Protein AF-A0A558HGY7-F1 (afdb_monomer_lite)

InterPro domains:
  IPR003369 Sec-independent protein translocase protein TatA/B/E [PF02416] (4-46)
  IPR006312 Sec-independent protein translocase protein TatA/E [MF_00236] (2-73)
  IPR006312 Sec-independent protein translocase protein TatA/E [TIGR01411] (4-49)

pLDDT: mean 74.3, std 19.14, range [44.94, 95.62]

Structure (mmCIF, N/CA/C/O backbone):
data_AF-A0A558HGY7-F1
#
_entry.id   AF-A0A558HGY7-F1
#
loop_
_atom_site.group_PDB
_atom_site.id
_atom_site.type_symbol
_atom_site.label_atom_id
_atom_site.label_alt_id
_atom_site.label_comp_id
_atom_site.label_asym_id
_atom_site.label_entity_id
_atom_site.label_seq_id
_atom_site.pdbx_PDB_ins_code
_atom_site.Cartn_x
_atom_site.Cartn_y
_atom_site.Cartn_z
_atom_site.occupancy
_atom_site.B_iso_or_equiv
_atom_site.auth_seq_id
_atom_site.auth_comp_id
_atom_site.auth_asym_id
_atom_site.auth_atom_id
_atom_site.pdbx_PDB_model_num
ATOM 1 N N . MET A 1 1 ? 2.741 -29.719 0.167 1.00 52.75 1 MET A N 1
ATOM 2 C CA . MET A 1 1 ? 3.355 -29.054 -1.007 1.00 52.75 1 MET A CA 1
ATOM 3 C C . MET A 1 1 ? 2.804 -27.630 -1.187 1.00 52.75 1 MET A C 1
ATOM 5 O O . MET A 1 1 ? 2.432 -27.258 -2.286 1.00 52.75 1 MET A O 1
ATOM 9 N N . LEU A 1 2 ? 2.737 -26.817 -0.121 1.00 58.78 2 LEU A N 1
ATOM 10 C CA . LEU A 1 2 ? 2.186 -25.444 -0.164 1.00 58.78 2 LEU A CA 1
ATOM 11 C C . LEU A 1 2 ? 3.103 -24.437 0.559 1.00 58.78 2 LEU A C 1
ATOM 13 O O . LEU A 1 2 ? 2.639 -23.507 1.201 1.00 58.78 2 LEU A O 1
ATOM 17 N N . GLY A 1 3 ? 4.420 -24.647 0.490 1.00 67.50 3 GLY A N 1
ATOM 18 C CA . GLY A 1 3 ? 5.428 -23.780 1.120 1.00 67.50 3 GLY A CA 1
ATOM 19 C C . GLY A 1 3 ? 6.342 -23.080 0.113 1.00 67.50 3 GLY A C 1
ATOM 20 O O . GLY A 1 3 ? 7.503 -22.845 0.416 1.00 67.50 3 GLY A O 1
ATOM 21 N N . GLY A 1 4 ? 5.868 -22.852 -1.118 1.00 71.50 4 GLY A N 1
ATOM 22 C CA . GLY A 1 4 ? 6.729 -22.496 -2.255 1.00 71.50 4 GLY A CA 1
ATOM 23 C C . GLY A 1 4 ? 6.817 -21.008 -2.600 1.00 71.50 4 GLY A C 1
ATOM 24 O O . GLY A 1 4 ? 7.705 -20.619 -3.354 1.00 71.50 4 GLY A O 1
ATOM 25 N N . ILE A 1 5 ? 5.927 -20.162 -2.075 1.00 81.69 5 ILE A N 1
ATOM 26 C CA . ILE A 1 5 ? 5.978 -18.722 -2.355 1.00 81.69 5 ILE A CA 1
ATOM 27 C C . ILE A 1 5 ? 6.840 -18.070 -1.280 1.00 81.69 5 ILE A C 1
ATOM 29 O O . ILE A 1 5 ? 6.356 -17.661 -0.227 1.00 81.69 5 ILE A O 1
ATOM 33 N N . SER A 1 6 ? 8.145 -18.026 -1.531 1.00 89.12 6 SER A N 1
ATOM 34 C CA . SER A 1 6 ? 9.068 -17.307 -0.661 1.00 89.12 6 SER A CA 1
ATOM 35 C C . SER A 1 6 ? 8.916 -15.794 -0.873 1.00 89.12 6 SER A C 1
ATOM 37 O O . SER A 1 6 ? 8.700 -15.314 -1.990 1.00 89.12 6 SER A O 1
ATOM 39 N N . ILE A 1 7 ? 9.015 -15.039 0.227 1.00 88.88 7 ILE A N 1
ATOM 40 C CA . ILE A 1 7 ? 8.884 -13.572 0.258 1.00 88.88 7 ILE A CA 1
ATOM 41 C C . ILE A 1 7 ? 9.796 -12.914 -0.792 1.00 88.88 7 ILE A C 1
ATOM 43 O O . ILE A 1 7 ? 9.411 -11.932 -1.427 1.00 88.88 7 ILE A O 1
ATOM 47 N N . TRP A 1 8 ? 10.978 -13.488 -1.027 1.00 92.38 8 TRP A N 1
ATOM 48 C CA . TRP A 1 8 ? 11.949 -12.981 -1.996 1.00 92.38 8 TRP A CA 1
ATOM 49 C C . TRP A 1 8 ? 11.435 -12.989 -3.439 1.00 92.38 8 TRP A C 1
ATOM 51 O O . TRP A 1 8 ? 11.679 -12.041 -4.182 1.00 92.38 8 TRP A O 1
ATOM 61 N N . GLN A 1 9 ? 10.668 -14.006 -3.831 1.00 90.25 9 GLN A N 1
ATOM 62 C CA . GLN A 1 9 ? 10.068 -14.104 -5.158 1.00 90.25 9 GLN A CA 1
ATOM 63 C C . GLN A 1 9 ? 8.978 -13.043 -5.336 1.00 90.25 9 GLN A C 1
ATOM 65 O O . GLN A 1 9 ? 8.911 -12.410 -6.388 1.00 90.25 9 GLN A O 1
ATOM 70 N N . LEU A 1 10 ? 8.168 -12.792 -4.300 1.00 92.81 10 LEU A N 1
ATOM 71 C CA . LEU A 1 10 ? 7.135 -11.752 -4.343 1.00 92.81 10 LEU A CA 1
ATOM 72 C C . LEU A 1 10 ? 7.735 -10.353 -4.515 1.00 92.81 10 LEU A C 1
ATOM 74 O O . LEU A 1 10 ? 7.197 -9.567 -5.291 1.00 92.81 10 LEU A O 1
ATOM 78 N N . LEU A 1 11 ? 8.857 -10.046 -3.855 1.00 93.56 11 LEU A N 1
ATOM 79 C CA . LEU A 1 11 ? 9.537 -8.754 -4.011 1.00 93.56 11 LEU A CA 1
ATOM 80 C C . LEU A 1 11 ? 10.068 -8.542 -5.434 1.00 93.56 11 LEU A C 1
ATOM 82 O O . LEU A 1 11 ? 9.915 -7.452 -5.984 1.00 93.56 11 LEU A O 1
ATOM 86 N N . ILE A 1 12 ? 10.645 -9.581 -6.046 1.00 94.06 12 ILE A N 1
ATOM 87 C CA . ILE A 1 12 ? 11.135 -9.516 -7.432 1.00 94.06 12 ILE A CA 1
ATOM 88 C C . ILE A 1 12 ? 9.968 -9.280 -8.400 1.00 94.06 12 ILE A C 1
ATOM 90 O O . ILE A 1 12 ? 10.036 -8.384 -9.241 1.00 94.06 12 ILE A O 1
ATOM 94 N N . VAL A 1 13 ? 8.871 -10.030 -8.25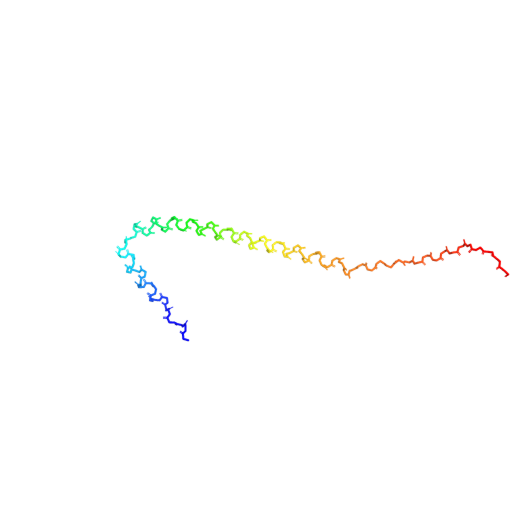4 1.00 94.25 13 VAL A N 1
ATOM 95 C CA . VAL A 1 13 ? 7.670 -9.864 -9.092 1.00 94.25 13 VAL A CA 1
ATOM 96 C C . VAL A 1 13 ? 7.057 -8.473 -8.909 1.00 94.25 13 VAL A C 1
ATOM 98 O O . VAL A 1 13 ? 6.738 -7.805 -9.893 1.00 94.25 13 VAL A O 1
ATOM 101 N N . LEU A 1 14 ? 6.945 -7.998 -7.667 1.00 94.00 14 LEU A N 1
ATOM 102 C CA . LEU A 1 14 ? 6.451 -6.658 -7.355 1.00 94.00 14 LEU A CA 1
ATOM 103 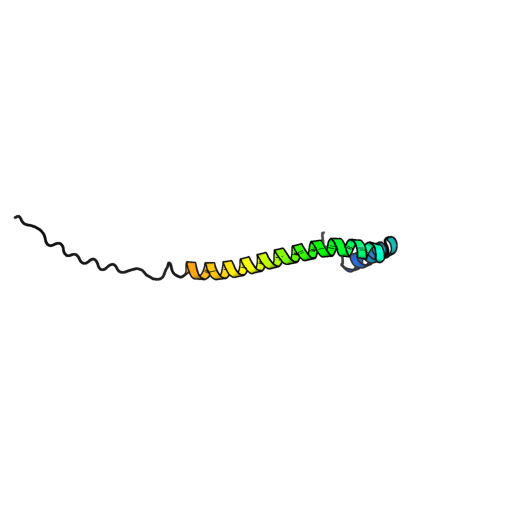C C . LEU A 1 14 ? 7.319 -5.572 -8.004 1.00 94.00 14 LEU A C 1
ATOM 105 O O . LEU A 1 14 ? 6.784 -4.614 -8.560 1.00 94.00 14 LEU A O 1
ATOM 109 N N . GLY A 1 15 ? 8.643 -5.744 -7.987 1.00 94.94 15 GLY A N 1
ATOM 110 C CA . GLY A 1 15 ? 9.582 -4.850 -8.660 1.00 94.94 15 GLY A CA 1
ATOM 111 C C . GLY A 1 15 ? 9.311 -4.746 -10.161 1.00 94.94 15 GLY A C 1
ATOM 112 O O . GLY A 1 15 ? 9.212 -3.640 -10.688 1.00 94.94 15 GLY A O 1
ATOM 113 N N . ILE A 1 16 ? 9.100 -5.877 -10.842 1.00 95.62 16 ILE A N 1
ATOM 114 C CA . ILE A 1 16 ? 8.786 -5.895 -12.281 1.00 95.62 16 ILE A CA 1
ATOM 115 C C . ILE A 1 16 ? 7.456 -5.185 -12.564 1.00 95.62 16 ILE A C 1
ATOM 117 O O . ILE A 1 16 ? 7.381 -4.366 -13.479 1.00 95.62 16 ILE A O 1
ATOM 121 N N . ILE A 1 17 ? 6.417 -5.437 -11.761 1.00 93.94 17 ILE A N 1
ATOM 122 C CA . ILE A 1 17 ? 5.119 -4.758 -11.903 1.00 93.94 17 ILE A CA 1
ATOM 123 C C . ILE A 1 17 ? 5.290 -3.241 -11.741 1.00 93.94 17 ILE A C 1
ATOM 125 O O . ILE A 1 17 ? 4.761 -2.471 -12.541 1.00 93.94 17 ILE A O 1
ATOM 129 N N . ILE A 1 18 ? 6.072 -2.796 -10.754 1.00 93.25 18 ILE A N 1
ATOM 130 C CA . ILE A 1 18 ? 6.371 -1.373 -10.552 1.00 93.25 18 ILE A CA 1
ATOM 131 C C . ILE A 1 18 ? 7.126 -0.781 -11.747 1.00 93.25 18 ILE A C 1
ATOM 133 O O . ILE A 1 18 ? 6.834 0.353 -12.119 1.00 93.25 18 ILE A O 1
ATOM 137 N N . LEU A 1 19 ? 8.062 -1.510 -12.363 1.00 94.69 19 LEU A N 1
ATOM 138 C CA . LEU A 1 19 ? 8.763 -1.036 -13.561 1.00 94.69 19 LEU A CA 1
ATOM 139 C C . LEU A 1 19 ? 7.827 -0.899 -14.771 1.00 94.69 19 LEU A C 1
ATOM 141 O O . LEU A 1 19 ? 7.928 0.088 -15.494 1.00 94.69 19 LEU A O 1
ATOM 145 N N . ILE A 1 20 ? 6.908 -1.849 -14.980 1.00 94.69 20 ILE A N 1
ATOM 146 C CA . ILE A 1 20 ? 5.968 -1.833 -16.115 1.00 94.69 20 ILE A CA 1
ATOM 147 C C . ILE A 1 20 ? 4.924 -0.725 -15.954 1.00 94.69 20 ILE A C 1
ATOM 149 O O . ILE A 1 20 ? 4.676 0.049 -16.876 1.00 94.69 20 ILE A O 1
ATOM 153 N N . PHE A 1 21 ? 4.291 -0.647 -14.783 1.00 91.56 21 PHE A N 1
ATOM 154 C CA . PHE A 1 21 ? 3.215 0.313 -14.534 1.00 91.56 21 PHE A CA 1
ATOM 155 C C . PHE A 1 21 ? 3.734 1.696 -14.117 1.00 91.56 21 PHE A C 1
ATOM 157 O O . PHE A 1 21 ? 3.019 2.694 -14.234 1.00 91.56 21 PHE A O 1
ATOM 164 N N . GLY A 1 22 ? 4.972 1.772 -13.629 1.00 89.69 22 GLY A N 1
ATOM 165 C CA . GLY A 1 22 ? 5.546 2.957 -13.009 1.00 89.69 22 GLY A CA 1
ATOM 166 C C . GLY A 1 22 ? 4.979 3.229 -11.609 1.00 89.69 22 GLY A C 1
ATOM 167 O O . GLY A 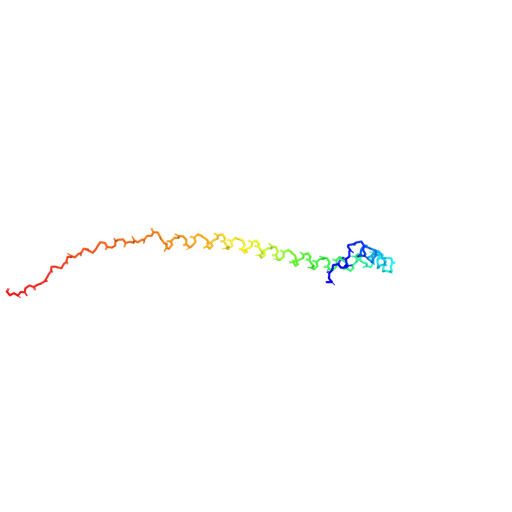1 22 ? 3.817 2.957 -11.292 1.00 89.69 22 GLY A O 1
ATOM 168 N N . THR A 1 23 ? 5.777 3.874 -10.756 1.00 89.94 23 THR A N 1
ATOM 169 C CA . THR A 1 23 ? 5.367 4.239 -9.384 1.00 89.94 23 THR A CA 1
ATOM 170 C C . THR A 1 23 ? 4.217 5.250 -9.347 1.00 89.94 23 THR A C 1
ATOM 172 O O . THR A 1 23 ? 3.462 5.293 -8.379 1.00 89.94 23 THR A O 1
ATOM 175 N N . LYS A 1 24 ? 4.033 6.052 -10.405 1.00 90.69 24 LYS A N 1
ATOM 176 C CA . LYS A 1 24 ? 2.991 7.090 -10.476 1.00 90.69 24 LYS A CA 1
ATOM 177 C C . LYS A 1 24 ? 1.581 6.501 -10.604 1.00 90.69 24 LYS A C 1
ATOM 179 O O . LYS A 1 24 ? 0.678 6.952 -9.904 1.00 90.69 24 LYS A O 1
ATOM 184 N N . LYS A 1 25 ? 1.391 5.477 -11.450 1.00 90.50 25 LYS A N 1
ATOM 185 C CA . LYS A 1 25 ? 0.115 4.742 -11.553 1.00 90.50 25 LYS A CA 1
ATOM 186 C C . LYS A 1 25 ? -0.156 3.959 -10.273 1.00 90.50 25 LYS A C 1
ATOM 188 O O . LYS A 1 25 ? -1.260 4.049 -9.743 1.00 90.50 25 LYS A O 1
ATOM 193 N N . LEU A 1 26 ? 0.858 3.259 -9.756 1.00 91.81 26 LEU A N 1
ATOM 194 C CA . LEU A 1 26 ? 0.710 2.454 -8.547 1.00 91.81 26 LEU A CA 1
ATOM 195 C C . LEU A 1 26 ? 0.397 3.308 -7.312 1.00 91.81 26 LEU A C 1
ATOM 197 O O . LEU A 1 26 ? -0.392 2.884 -6.481 1.00 91.81 26 LEU A O 1
ATOM 201 N N . ARG A 1 27 ? 0.942 4.528 -7.205 1.00 91.56 27 ARG A N 1
ATOM 202 C CA . ARG A 1 27 ? 0.621 5.451 -6.105 1.00 91.56 27 ARG A CA 1
ATOM 203 C C . ARG A 1 27 ? -0.806 5.980 -6.184 1.00 91.56 27 ARG A C 1
ATOM 205 O O . ARG A 1 27 ? -1.461 6.047 -5.155 1.00 91.56 27 ARG A O 1
ATOM 212 N N . ASN A 1 28 ? -1.281 6.358 -7.371 1.00 90.56 28 ASN A N 1
ATOM 213 C CA . ASN A 1 28 ? -2.652 6.850 -7.521 1.00 90.56 28 ASN A CA 1
ATOM 214 C C . ASN A 1 28 ? -3.658 5.746 -7.158 1.00 90.56 28 ASN A C 1
ATOM 216 O O . ASN A 1 28 ? -4.473 5.937 -6.266 1.00 90.56 28 ASN A O 1
ATOM 220 N N . VAL A 1 29 ? -3.513 4.555 -7.749 1.00 93.00 29 VAL A N 1
ATOM 221 C CA . VAL A 1 29 ? -4.392 3.408 -7.457 1.00 93.00 29 VAL A CA 1
ATOM 222 C C . VAL A 1 29 ? -4.208 2.903 -6.020 1.00 93.00 29 VAL A C 1
ATOM 224 O O . VAL A 1 29 ? -5.172 2.572 -5.339 1.00 93.00 29 VAL A O 1
ATOM 227 N N . GLY A 1 30 ? -2.972 2.876 -5.522 1.00 91.88 30 GLY A N 1
ATOM 228 C CA . GLY A 1 30 ? -2.652 2.471 -4.155 1.00 91.88 30 GLY A CA 1
ATOM 229 C C . GLY A 1 30 ? -3.161 3.444 -3.092 1.00 91.88 30 GLY A C 1
ATOM 230 O O . GLY A 1 30 ? -3.471 3.007 -1.991 1.00 91.88 30 GLY A O 1
ATOM 231 N N . SER A 1 31 ? -3.288 4.737 -3.401 1.00 93.25 31 SER A N 1
ATOM 232 C CA . SER A 1 31 ? -3.909 5.722 -2.508 1.00 93.25 31 SER A CA 1
ATOM 233 C C . SER A 1 31 ? -5.408 5.461 -2.365 1.00 93.25 31 SER A C 1
ATOM 235 O O . SER A 1 31 ? -5.914 5.423 -1.245 1.00 93.25 31 SER A O 1
ATOM 237 N N . ASP A 1 32 ? -6.098 5.213 -3.479 1.00 93.38 32 ASP A N 1
ATOM 238 C CA . ASP A 1 32 ? -7.544 4.964 -3.491 1.00 93.38 32 ASP A CA 1
ATOM 239 C C . ASP A 1 32 ? -7.884 3.639 -2.790 1.00 93.38 32 ASP A C 1
ATOM 241 O O . ASP A 1 32 ? -8.710 3.590 -1.875 1.00 93.38 32 ASP A O 1
ATOM 245 N N . LEU A 1 33 ? -7.170 2.565 -3.146 1.00 94.62 33 LEU A N 1
ATOM 246 C CA . LEU A 1 33 ? -7.326 1.255 -2.509 1.00 94.62 33 LEU A CA 1
ATOM 247 C C . LEU A 1 33 ? -6.849 1.268 -1.052 1.00 94.62 33 LEU A C 1
ATOM 249 O O . LEU A 1 33 ? -7.492 0.689 -0.178 1.00 94.62 33 LEU A O 1
ATOM 253 N N . GLY A 1 34 ? -5.739 1.947 -0.765 1.00 92.50 34 GLY A N 1
ATOM 254 C CA . GLY A 1 34 ? -5.188 2.064 0.582 1.00 92.50 34 GLY A CA 1
ATOM 255 C C . GLY A 1 34 ? -6.114 2.825 1.527 1.00 92.50 34 GLY A C 1
ATOM 256 O O . GLY A 1 34 ? -6.252 2.437 2.686 1.00 92.50 34 GLY A O 1
ATOM 257 N N . GLY A 1 35 ? -6.800 3.860 1.034 1.00 94.94 35 GLY A N 1
ATOM 258 C CA . GLY A 1 35 ? -7.830 4.579 1.781 1.00 94.94 35 GLY A CA 1
ATOM 259 C C . GLY A 1 35 ? -9.001 3.674 2.173 1.00 94.94 35 GLY A C 1
ATOM 260 O O . GLY A 1 35 ? -9.370 3.627 3.348 1.00 94.94 35 GLY A O 1
ATOM 261 N N . ALA A 1 36 ? -9.522 2.894 1.221 1.00 94.38 36 ALA A N 1
ATOM 262 C CA . ALA A 1 36 ? -10.609 1.945 1.469 1.00 94.38 36 ALA A CA 1
ATOM 263 C C . ALA A 1 36 ? -10.214 0.859 2.487 1.00 94.38 36 ALA A C 1
ATOM 265 O O . ALA A 1 36 ? -10.936 0.603 3.453 1.00 94.38 36 ALA A O 1
ATOM 266 N N . VAL A 1 37 ? -9.024 0.269 2.331 1.00 95.25 37 VAL A N 1
ATOM 267 C CA . VAL A 1 37 ? -8.510 -0.758 3.251 1.00 95.25 37 VAL A CA 1
ATOM 268 C C . VAL A 1 37 ? -8.230 -0.182 4.645 1.00 95.25 37 VAL A C 1
ATOM 270 O O . VAL A 1 37 ? -8.469 -0.862 5.642 1.00 95.25 37 VAL A O 1
ATOM 273 N N . LYS A 1 38 ? -7.769 1.074 4.752 1.00 94.19 38 LYS A N 1
ATOM 274 C CA . LYS A 1 38 ? -7.557 1.749 6.044 1.00 94.19 38 LYS A CA 1
ATOM 275 C C . LYS A 1 38 ? -8.868 1.937 6.810 1.00 94.19 38 LYS A C 1
ATOM 277 O O . LYS A 1 38 ? -8.885 1.699 8.015 1.00 94.19 38 LYS A O 1
ATOM 282 N N . GLY A 1 39 ? -9.945 2.322 6.123 1.00 93.69 39 GLY A N 1
ATOM 283 C CA . GLY A 1 39 ? -11.283 2.418 6.714 1.00 93.69 39 GLY A CA 1
ATOM 284 C C . GLY A 1 39 ? -11.784 1.065 7.221 1.00 93.69 39 GLY A C 1
ATOM 285 O O . GLY A 1 39 ? -12.195 0.956 8.373 1.00 93.69 39 GLY A O 1
ATOM 286 N N . PHE A 1 40 ? -11.638 0.016 6.405 1.00 94.00 40 PHE A N 1
ATOM 287 C CA . PHE A 1 40 ? -11.998 -1.351 6.791 1.00 94.00 40 PHE A CA 1
ATOM 288 C C . PHE A 1 40 ? -11.202 -1.844 8.010 1.00 94.00 40 PHE A C 1
ATOM 290 O O . PHE A 1 40 ? -11.785 -2.304 8.986 1.00 94.00 40 PHE A O 1
ATOM 297 N N . LYS A 1 41 ? -9.869 -1.687 8.011 1.00 92.81 41 LYS A N 1
ATOM 298 C CA . LYS A 1 41 ? -9.011 -2.055 9.154 1.00 92.81 41 LYS A CA 1
ATOM 299 C C . LYS A 1 41 ? -9.382 -1.277 10.421 1.00 92.81 41 LYS A C 1
ATOM 301 O O . LYS A 1 41 ? -9.285 -1.832 11.510 1.00 92.81 41 LYS A O 1
ATOM 306 N N . GLY A 1 42 ? -9.769 -0.008 10.280 1.00 94.56 42 GLY A N 1
ATOM 307 C CA . GLY A 1 42 ? -10.249 0.828 11.380 1.00 94.56 42 GLY A CA 1
ATOM 308 C C . GLY A 1 42 ? -11.533 0.282 11.997 1.00 94.56 42 GLY A C 1
ATOM 309 O O . GLY A 1 42 ? -11.551 0.029 13.197 1.00 94.56 42 GLY A O 1
ATOM 310 N N . ALA A 1 43 ? -12.547 0.022 11.168 1.00 90.81 43 ALA A N 1
ATOM 311 C CA . ALA A 1 43 ? -13.831 -0.524 11.606 1.00 90.81 43 ALA A CA 1
ATOM 312 C C . ALA A 1 43 ? -13.679 -1.900 12.275 1.00 90.81 43 ALA A C 1
ATOM 314 O O . ALA A 1 43 ? -14.186 -2.105 13.370 1.00 90.81 43 ALA A O 1
ATOM 315 N N . MET A 1 44 ? -12.891 -2.805 11.684 1.00 91.31 44 MET A N 1
ATOM 316 C CA . MET A 1 44 ? -12.614 -4.122 12.278 1.00 91.31 44 MET A CA 1
ATOM 317 C C . MET A 1 44 ? -11.931 -4.005 13.648 1.00 91.31 44 MET A C 1
ATOM 319 O O . MET A 1 44 ? -12.261 -4.733 14.574 1.00 91.31 44 MET A O 1
ATOM 323 N N . LYS A 1 45 ? -10.998 -3.058 13.808 1.00 90.75 45 LYS A N 1
ATOM 324 C CA . LYS A 1 45 ? -10.304 -2.838 15.085 1.00 90.75 45 LYS A CA 1
ATOM 325 C C . LYS A 1 45 ? -11.212 -2.198 16.143 1.00 90.75 45 LYS A C 1
ATOM 327 O O . LYS A 1 45 ? -10.993 -2.390 17.336 1.00 90.75 45 LYS A O 1
ATOM 332 N N . GLU A 1 46 ? -12.190 -1.401 15.723 1.00 87.69 46 GLU A N 1
ATOM 333 C CA . GLU A 1 46 ? -13.214 -0.829 16.602 1.00 87.69 46 GLU A CA 1
ATOM 334 C C . GLU A 1 46 ? -14.221 -1.897 17.050 1.00 87.69 46 GLU A C 1
ATOM 336 O O . GLU A 1 46 ? -14.558 -1.956 18.231 1.00 87.69 46 GLU A O 1
ATOM 341 N N . GLU A 1 47 ? -14.612 -2.807 16.153 1.00 81.44 47 GLU A N 1
ATOM 342 C CA . GLU A 1 47 ? -15.422 -3.985 16.483 1.00 81.44 47 GLU A CA 1
ATOM 343 C C . GLU A 1 47 ? -14.690 -4.958 17.419 1.00 81.44 47 GLU A C 1
ATOM 345 O O . GLU A 1 47 ? -15.280 -5.397 18.405 1.00 81.44 47 GLU A O 1
ATOM 350 N N . GLU A 1 48 ? -13.402 -5.239 17.184 1.00 80.88 48 GLU A N 1
ATOM 351 C CA . GLU A 1 48 ? -12.572 -6.060 18.082 1.00 80.88 48 GLU A CA 1
ATOM 352 C C . GLU A 1 48 ? -12.515 -5.458 19.497 1.00 80.88 48 GLU A C 1
ATOM 354 O O . GLU A 1 48 ? -12.786 -6.152 20.476 1.00 80.88 48 GLU A O 1
ATOM 359 N N . LYS A 1 49 ? -12.264 -4.148 19.621 1.00 78.31 49 LYS A N 1
ATOM 360 C CA . LYS A 1 49 ? -12.256 -3.457 20.925 1.00 78.31 49 LYS A CA 1
ATOM 361 C C . LYS A 1 49 ? -13.618 -3.467 21.617 1.00 78.31 49 LYS A C 1
ATOM 363 O O . LYS A 1 49 ? -13.695 -3.682 22.823 1.00 78.31 49 LYS A O 1
ATOM 368 N N . LYS A 1 50 ? -14.701 -3.266 20.864 1.00 70.38 50 LYS A N 1
ATOM 369 C CA . LYS A 1 50 ? -16.068 -3.319 21.399 1.00 70.38 50 LYS A CA 1
ATOM 370 C C . LYS A 1 50 ? -16.447 -4.738 21.841 1.00 70.38 50 LYS A C 1
ATOM 372 O O . LYS A 1 50 ? -17.174 -4.910 22.820 1.00 70.38 50 LYS A O 1
ATOM 377 N N . SER A 1 51 ? -15.921 -5.757 21.161 1.00 65.38 51 SER A N 1
ATOM 378 C CA . SER A 1 51 ? -16.057 -7.162 21.553 1.00 65.38 51 SER A CA 1
ATOM 379 C C . SER A 1 51 ? -15.271 -7.489 22.831 1.00 65.38 51 SER A C 1
ATOM 381 O O . SER A 1 51 ? -15.751 -8.282 23.640 1.00 65.38 51 SER A O 1
ATOM 383 N N . GLU A 1 52 ? -14.109 -6.869 23.057 1.00 61.78 52 GLU A N 1
ATOM 384 C CA . GLU A 1 52 ? -13.326 -7.014 24.297 1.00 61.78 52 GLU A CA 1
ATOM 385 C C . GLU A 1 52 ? -13.995 -6.323 25.502 1.00 61.78 52 GLU A C 1
ATOM 387 O O . GLU A 1 52 ? -14.063 -6.909 26.585 1.00 61.78 52 GLU A O 1
ATOM 392 N N . GLU A 1 53 ? -14.571 -5.129 25.322 1.00 58.78 53 GLU A N 1
ATOM 393 C CA . GLU A 1 53 ? -15.333 -4.432 26.376 1.00 58.78 53 GLU A CA 1
ATOM 394 C C . GLU A 1 53 ? -16.627 -5.179 26.750 1.00 58.78 53 GLU A C 1
ATOM 396 O O . GLU A 1 53 ? -16.970 -5.293 27.929 1.00 58.78 53 GLU A O 1
ATOM 401 N N . THR A 1 54 ? -17.309 -5.780 25.769 1.00 57.38 54 THR A N 1
ATOM 402 C CA . THR A 1 54 ? -18.516 -6.590 26.018 1.00 57.38 54 THR A CA 1
ATOM 403 C C . THR A 1 54 ? -18.175 -7.911 26.729 1.00 57.38 54 THR A C 1
ATOM 405 O O . THR A 1 54 ? -18.912 -8.346 27.616 1.00 57.38 54 THR A O 1
ATOM 408 N N . ALA A 1 55 ? -17.022 -8.523 26.424 1.00 56.97 55 ALA A N 1
ATOM 409 C CA . ALA A 1 55 ? -16.539 -9.724 27.114 1.00 56.97 55 ALA A CA 1
ATOM 410 C C . ALA A 1 55 ? -16.141 -9.456 28.581 1.00 56.97 55 ALA A C 1
ATOM 412 O O . ALA A 1 55 ? -16.341 -10.318 29.441 1.00 56.97 55 ALA A O 1
ATOM 413 N N . ALA A 1 56 ? -15.633 -8.257 28.892 1.00 55.25 56 ALA A N 1
ATOM 414 C CA . ALA A 1 56 ? -15.359 -7.839 30.267 1.00 55.25 56 ALA A CA 1
ATOM 415 C C . ALA A 1 56 ? -16.650 -7.625 31.079 1.00 55.25 56 ALA A C 1
ATOM 417 O O . ALA A 1 56 ? -16.695 -7.975 32.256 1.00 55.25 56 ALA A O 1
ATOM 418 N N . GLN A 1 57 ? -17.721 -7.127 30.453 1.00 51.94 57 GLN A N 1
ATOM 419 C CA . GLN A 1 57 ? -18.999 -6.871 31.125 1.00 51.94 57 GLN A CA 1
ATOM 420 C C . GLN A 1 57 ? -19.836 -8.145 31.344 1.00 51.94 57 GLN A C 1
ATOM 422 O O . GLN A 1 57 ? -20.535 -8.272 32.349 1.00 51.94 57 GLN A O 1
ATOM 427 N N . GLN A 1 58 ? -19.700 -9.145 30.468 1.00 50.41 58 GLN A N 1
ATOM 428 C CA . GLN A 1 58 ? -20.392 -10.431 30.607 1.00 50.41 58 GLN A CA 1
ATOM 429 C C . GLN A 1 58 ? -19.793 -11.326 31.711 1.00 50.41 58 GLN A C 1
ATOM 431 O O . GLN A 1 58 ? -20.477 -12.207 32.233 1.00 50.41 58 GLN A O 1
ATOM 436 N N . LYS A 1 59 ? -18.540 -11.081 32.121 1.00 50.44 59 LYS A N 1
ATOM 437 C CA . LYS A 1 59 ? -17.896 -11.816 33.221 1.00 50.44 59 LYS A CA 1
ATOM 438 C C . LYS A 1 59 ? -18.353 -11.345 34.608 1.00 50.44 59 LYS A C 1
ATOM 440 O O . LYS A 1 59 ? -18.334 -12.146 35.534 1.00 50.44 59 LYS A O 1
ATOM 445 N N . VAL A 1 60 ? -18.820 -10.099 34.734 1.00 51.81 60 VAL A N 1
ATOM 446 C CA . VAL A 1 60 ? -19.365 -9.555 35.995 1.00 51.81 60 VAL A CA 1
ATOM 447 C C . VAL A 1 60 ? -20.807 -10.028 36.224 1.00 51.81 60 VAL A C 1
ATOM 449 O O . VAL A 1 60 ? -21.182 -10.344 37.345 1.00 51.81 60 VAL A O 1
ATOM 452 N N . ALA A 1 61 ? -21.594 -10.198 35.154 1.00 49.62 61 ALA A N 1
ATOM 453 C CA . ALA A 1 61 ? -22.983 -10.660 35.250 1.00 49.62 61 ALA A CA 1
ATOM 454 C C . ALA A 1 61 ? -23.143 -12.172 35.523 1.00 49.62 61 ALA A C 1
ATOM 456 O O . ALA A 1 61 ? -24.229 -12.607 35.901 1.00 49.62 61 ALA A O 1
ATOM 457 N N . HIS A 1 62 ? -22.097 -12.994 35.340 1.00 44.94 62 HIS A N 1
ATOM 458 C CA . HIS A 1 62 ? -22.184 -14.435 35.620 1.00 44.94 62 HIS A CA 1
ATOM 459 C C . HIS A 1 62 ? -21.735 -14.821 37.045 1.00 44.94 62 HIS A C 1
ATOM 461 O O . HIS A 1 62 ? -22.090 -15.906 37.507 1.00 44.94 62 HIS A O 1
ATOM 467 N N . GLU A 1 63 ? -21.022 -13.956 37.775 1.00 51.41 63 GLU A N 1
ATOM 468 C CA . GLU A 1 63 ? -20.599 -14.250 39.158 1.00 51.41 63 GLU A CA 1
ATOM 469 C C . GLU A 1 63 ? -21.608 -13.822 40.237 1.00 51.41 63 GLU A C 1
ATOM 471 O O . GLU A 1 63 ? -21.556 -14.345 41.346 1.00 51.41 63 GLU A O 1
ATOM 476 N N . GLU A 1 64 ? -22.582 -12.964 39.924 1.00 50.22 64 GLU A N 1
ATOM 477 C CA . GLU A 1 64 ? -23.572 -12.495 40.912 1.00 50.22 64 GLU A CA 1
ATOM 478 C C . GLU A 1 64 ? -24.784 -13.441 41.070 1.00 50.22 64 GLU A C 1
ATOM 480 O O . GLU A 1 64 ? -25.562 -13.323 42.008 1.00 50.22 64 GLU A O 1
ATOM 485 N N . SER A 1 65 ? -24.933 -14.450 40.200 1.00 49.81 65 SER A N 1
ATOM 486 C CA . SER A 1 65 ? -26.064 -15.399 40.248 1.00 49.81 65 SER A CA 1
ATOM 487 C C . SER A 1 65 ? -25.751 -16.726 40.963 1.00 49.81 65 SER A C 1
ATOM 489 O O . SER A 1 65 ? -26.538 -17.668 40.899 1.00 49.81 65 SER A O 1
ATOM 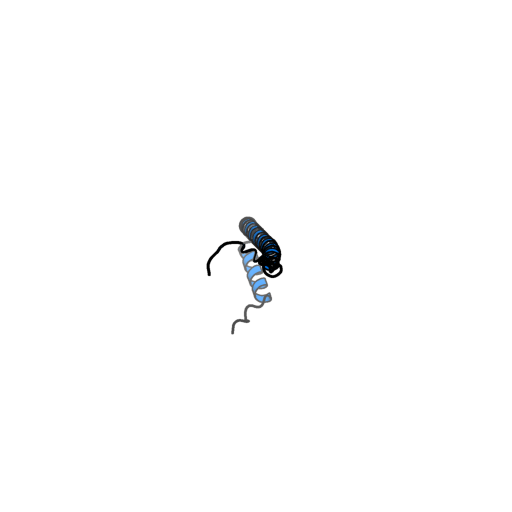491 N N . ARG A 1 66 ? -24.602 -16.841 41.649 1.00 52.22 66 ARG A N 1
ATOM 492 C CA . ARG A 1 66 ? -24.217 -18.067 42.385 1.00 52.22 66 ARG A CA 1
ATOM 493 C C . ARG A 1 66 ? -23.892 -17.849 43.868 1.00 52.22 66 ARG A C 1
ATOM 495 O O . ARG A 1 66 ? -23.369 -18.762 44.501 1.00 52.22 66 ARG A O 1
ATOM 502 N N . GLY A 1 67 ? -24.174 -16.661 44.406 1.00 53.38 67 GLY A N 1
ATOM 503 C CA . GLY A 1 67 ? -23.642 -16.226 45.701 1.00 53.38 67 GLY A CA 1
ATOM 504 C C . GLY A 1 67 ? -24.644 -15.891 46.803 1.00 53.38 67 GLY A C 1
ATOM 505 O O . GLY A 1 67 ? -24.192 -15.623 47.908 1.00 53.38 67 GLY A O 1
ATOM 506 N N . GLU A 1 68 ? -25.957 -15.914 46.566 1.00 56.12 68 GLU A N 1
ATOM 507 C CA . GLU A 1 68 ? -26.922 -15.567 47.619 1.00 56.12 68 GLU A CA 1
ATOM 508 C C . GLU A 1 68 ? -28.122 -16.518 47.596 1.00 56.12 68 GLU A C 1
ATOM 510 O O . GLU A 1 68 ? -29.195 -16.236 47.064 1.00 56.12 68 GLU A O 1
ATOM 515 N N . THR A 1 69 ? -27.917 -17.711 48.156 1.00 46.16 69 THR A N 1
ATOM 516 C CA . THR A 1 69 ? -29.031 -18.523 48.643 1.00 46.16 69 THR A CA 1
ATOM 517 C C . THR A 1 69 ? -29.644 -17.744 49.801 1.00 46.16 69 THR A C 1
ATOM 519 O O . THR A 1 69 ? -29.093 -17.709 50.897 1.00 46.16 69 THR A O 1
ATOM 522 N N . ILE A 1 70 ? -30.746 -17.053 49.532 1.00 55.28 70 ILE A N 1
ATOM 523 C CA . ILE A 1 70 ? -31.580 -16.435 50.557 1.00 55.28 70 ILE A CA 1
ATOM 524 C C . ILE A 1 70 ? -32.147 -17.589 51.389 1.00 55.28 70 ILE A C 1
ATOM 526 O O . ILE A 1 70 ? -33.056 -18.291 50.941 1.00 55.28 70 ILE A O 1
ATOM 530 N N . ASP A 1 71 ? -31.591 -17.808 52.581 1.00 52.75 71 ASP A N 1
ATOM 531 C CA . ASP A 1 71 ? -32.226 -18.612 53.620 1.00 52.75 71 ASP A CA 1
ATOM 532 C C . ASP A 1 71 ? -33.529 -17.903 54.014 1.00 52.75 71 ASP A C 1
ATOM 534 O O . ASP A 1 71 ? -33.573 -17.022 54.873 1.00 52.75 71 ASP A O 1
ATOM 538 N N . VAL A 1 72 ? -34.615 -18.251 53.320 1.00 50.12 72 VAL A N 1
ATOM 539 C CA . VAL A 1 72 ? -35.969 -17.913 53.750 1.00 50.12 72 VAL A CA 1
ATOM 540 C C . VAL A 1 72 ? -36.256 -18.781 54.965 1.00 50.12 72 VAL A C 1
ATOM 542 O O . VAL A 1 72 ? -36.705 -19.922 54.860 1.00 50.12 72 VAL A O 1
ATOM 545 N N . GLU A 1 73 ? -35.961 -18.216 56.131 1.00 52.31 73 GLU A N 1
ATOM 546 C CA . GLU A 1 73 ? -36.449 -18.673 57.421 1.00 52.31 73 GLU A CA 1
ATOM 547 C C . GLU A 1 73 ? -37.977 -18.780 57.347 1.00 52.31 73 GLU A C 1
ATOM 549 O O . GLU A 1 73 ? -38.715 -17.790 57.374 1.00 52.31 73 GLU A O 1
ATOM 554 N N . ALA A 1 74 ? -38.461 -20.012 57.190 1.00 54.72 74 ALA A N 1
ATOM 555 C CA . ALA A 1 74 ? -39.869 -20.338 57.273 1.00 54.72 74 ALA A CA 1
ATOM 556 C C . ALA A 1 74 ? -40.323 -20.112 58.718 1.00 54.72 74 ALA A C 1
ATOM 558 O O . ALA A 1 74 ? -40.281 -21.006 59.562 1.00 54.72 74 ALA A O 1
ATOM 559 N N . LYS A 1 75 ? -40.779 -18.891 59.002 1.00 49.94 75 LYS A N 1
ATOM 560 C CA . LYS A 1 75 ? -41.586 -18.576 60.177 1.00 49.94 75 LYS A CA 1
ATOM 561 C C . LYS A 1 75 ? -42.923 -19.306 60.040 1.00 49.94 75 LYS A C 1
ATOM 563 O O . LYS A 1 75 ? -43.911 -18.744 59.575 1.00 49.94 75 LYS A O 1
ATOM 568 N N . SER A 1 76 ? -42.945 -20.580 60.428 1.00 54.84 76 SER A N 1
ATOM 569 C CA . SER A 1 76 ? -44.166 -21.355 60.627 1.00 54.84 76 SER A CA 1
ATOM 570 C C . SER A 1 76 ? -44.890 -20.802 61.851 1.00 54.84 76 SER A C 1
ATOM 572 O O . SER A 1 76 ? -44.678 -21.238 62.981 1.00 54.84 76 SER A O 1
ATOM 574 N N . HIS A 1 77 ? -45.711 -19.787 61.613 1.00 50.31 77 HIS A N 1
ATOM 575 C CA . HIS A 1 77 ? -46.727 -19.328 62.539 1.00 50.31 77 HIS A CA 1
ATOM 576 C C . HIS A 1 77 ? -48.082 -19.707 61.942 1.00 50.31 77 HIS A C 1
ATOM 578 O O . HIS A 1 77 ? -48.726 -18.885 61.297 1.00 50.31 77 HIS A O 1
ATOM 584 N N . ASP A 1 78 ? -48.487 -20.966 62.120 1.00 49.72 78 ASP A N 1
ATOM 585 C CA . ASP A 1 78 ? -49.878 -21.361 61.911 1.00 49.72 78 ASP A CA 1
ATOM 586 C C . ASP A 1 78 ? -50.585 -21.353 63.268 1.00 49.72 78 ASP A C 1
ATOM 588 O O . ASP A 1 78 ? -50.456 -22.257 64.093 1.00 49.72 78 ASP A O 1
ATOM 592 N N . THR A 1 79 ? -51.258 -20.238 63.535 1.00 56.56 79 THR A N 1
ATOM 593 C CA . THR A 1 79 ? -52.256 -20.108 64.594 1.00 56.56 79 THR A CA 1
ATOM 594 C C . THR A 1 79 ? -53.625 -20.062 63.937 1.00 56.56 79 THR A C 1
ATOM 596 O O . THR A 1 79 ? -54.038 -18.992 63.497 1.00 56.56 79 THR A O 1
ATOM 599 N N . ALA A 1 80 ? -54.304 -21.207 63.893 1.00 51.12 80 ALA A N 1
ATOM 600 C CA . ALA A 1 80 ? -55.742 -21.424 63.685 1.00 51.12 80 ALA A CA 1
ATOM 601 C C . ALA A 1 80 ? -55.914 -22.950 63.527 1.00 51.12 80 ALA A C 1
ATOM 603 O O . ALA A 1 80 ? -55.072 -23.590 62.927 1.00 51.12 80 ALA A O 1
ATOM 604 N N . ASP A 1 81 ? -56.916 -23.683 63.986 1.00 55.12 81 ASP A N 1
ATOM 605 C CA . ASP A 1 81 ? -58.180 -23.434 64.651 1.00 55.12 81 ASP A CA 1
ATOM 606 C C . ASP A 1 81 ? -58.671 -24.850 65.045 1.00 55.12 81 ASP A C 1
ATOM 608 O O . ASP A 1 81 ? -58.689 -25.756 64.219 1.00 55.12 81 ASP A O 1
ATOM 612 N N . LYS A 1 82 ? -59.009 -25.047 66.322 1.00 54.56 82 LYS A N 1
ATOM 613 C CA . LYS A 1 82 ? -60.219 -25.748 66.795 1.00 54.56 82 LYS A CA 1
ATOM 614 C C . LYS A 1 82 ? -60.615 -27.121 66.199 1.00 54.56 82 LYS A C 1
ATOM 616 O O . LYS A 1 82 ? -61.016 -27.235 65.048 1.00 54.56 82 LYS A O 1
ATOM 621 N N . ARG A 1 83 ? -60.795 -28.067 67.139 1.00 52.91 83 ARG A N 1
ATOM 622 C CA . ARG A 1 83 ? -61.620 -29.306 67.146 1.00 52.91 83 ARG A CA 1
ATOM 623 C C . ARG A 1 83 ? -60.814 -30.605 67.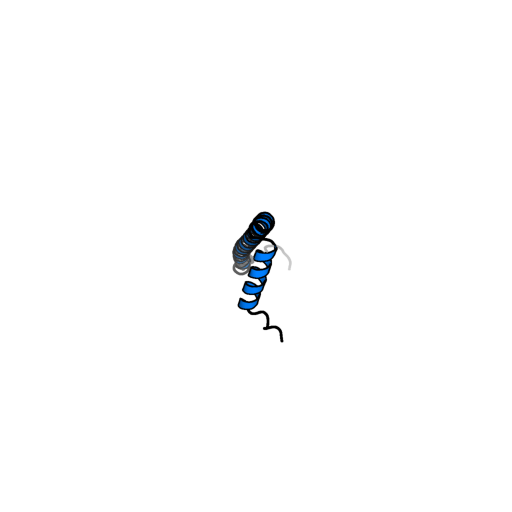174 1.00 52.91 83 ARG A C 1
ATOM 625 O O . ARG A 1 83 ? -60.520 -31.163 66.126 1.00 52.91 83 ARG A O 1
ATOM 632 N N . SER A 1 84 ? -60.622 -31.128 68.384 1.00 47.91 84 SER A N 1
ATOM 633 C CA . SER A 1 84 ? -61.224 -32.388 68.870 1.00 47.91 84 SER A CA 1
ATOM 634 C C . SER A 1 84 ? -60.640 -32.731 70.231 1.00 47.91 84 SER A C 1
ATOM 636 O O . SER A 1 84 ? -59.397 -32.848 70.290 1.00 47.91 84 SER A O 1
#

Radius of gyration: 33.9 Å; chains: 1; bounding box: 74×40×85 Å

Secondary structure (DSSP, 8-state):
------HHHHHHHHHHHHHHHHHHHHHHHHHHHHHHHHHHHHHHHHHHHHHHHHHHHHHHHHHTTSS-----------------

Sequence (84 aa):
MLGGISIWQL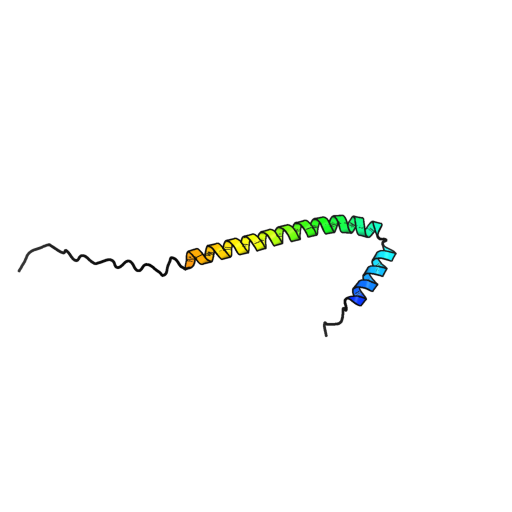LIVLGIIILIFGTKKLRNVGSDLGGAVKGFKGAMKEEEKKSEETAAQQKVAHEESRGETIDVEAKSHDTADKRS

Organism: NCBI:txid553385

Foldseek 3Di:
DPPPDDPVVVVVVVVVVCVVCPPVNCVVVCVVVVVVVVVVVVVVVVVVVVVVVVVVVVVVVVVVVPPDPPPPPPPPPDDDDDDD